Protein AF-A0AAE1NZA9-F1 (afdb_monomer)

Sequence (68 aa):
MGLKHFGEVRRKRRLVARVRCRNIKTECPKVTCEAPVLLPGACCKTCPTNTQADQHLSSTFQHDAMTD

Organism: NCBI:txid1843537

Solvent-accessible surface area (backbone atoms only — not comparable to full-atom values): 5310 Å² total; per-residue (Å²): 142,81,88,77,80,79,73,79,80,77,76,72,80,79,84,76,85,77,90,81,88,77,78,61,78,80,72,44,78,87,78,87,62,95,70,60,42,71,52,91,94,52,94,53,62,40,68,70,80,60,96,81,79,84,79,90,84,87,75,81,88,73,81,77,74,91,76,136

Secondary structure (DSSP, 8-state):
-----------PPP--PPP----GGGGSPPP-SSS-B--TT-SS-B----TTS--SSS-----PPP--

InterPro domains:
  IPR052278 Chordin-like dorsalizing regulators [PTHR46526] (9-61)

Radius of gyration: 31.34 Å; Cα contacts (8 Å, |Δi|>4): 28; chains: 1; bounding box: 59×38×98 Å

Structure (mmCIF, N/CA/C/O backbone):
data_AF-A0AAE1NZA9-F1
#
_entry.id   AF-A0AAE1NZA9-F1
#
loop_
_atom_site.group_PDB
_atom_site.id
_atom_site.type_symbol
_atom_site.label_atom_id
_atom_site.label_alt_id
_atom_site.label_comp_id
_atom_site.label_asym_id
_atom_site.label_entity_id
_atom_site.label_seq_id
_atom_site.pdbx_PDB_ins_code
_atom_site.Cartn_x
_atom_site.Cartn_y
_atom_site.Cartn_z
_atom_site.occupancy
_atom_site.B_iso_or_equiv
_atom_site.auth_seq_id
_atom_site.auth_comp_id
_atom_site.auth_asym_id
_atom_site.auth_atom_id
_atom_site.pdbx_PDB_model_num
ATOM 1 N N . MET A 1 1 ? 43.379 -0.772 -54.168 1.00 41.84 1 MET A N 1
ATOM 2 C CA . MET A 1 1 ? 42.944 -1.914 -53.335 1.00 41.84 1 MET A CA 1
ATOM 3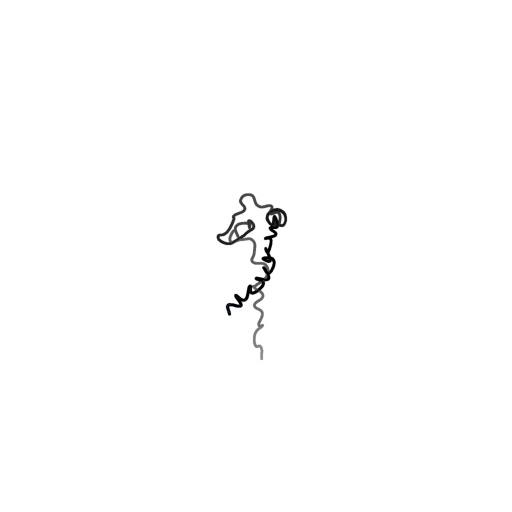 C C . MET A 1 1 ? 42.299 -1.340 -52.084 1.00 41.84 1 MET A C 1
ATOM 5 O O . MET A 1 1 ? 42.987 -0.680 -51.323 1.00 41.84 1 MET A O 1
ATOM 9 N N . GLY A 1 2 ? 40.984 -1.465 -51.920 1.00 51.06 2 GLY A N 1
ATOM 10 C CA . GLY A 1 2 ? 40.275 -0.841 -50.799 1.00 51.06 2 GLY A CA 1
ATOM 11 C C . GLY A 1 2 ? 38.978 -1.576 -50.504 1.00 51.06 2 GLY A C 1
ATOM 12 O O . GLY A 1 2 ? 37.909 -1.120 -50.892 1.00 51.06 2 GLY A O 1
ATOM 13 N N . LEU A 1 3 ? 39.079 -2.735 -49.854 1.00 60.25 3 LEU A N 1
ATOM 14 C CA . LEU A 1 3 ? 37.928 -3.487 -49.357 1.00 60.25 3 LEU A CA 1
ATOM 15 C C . LEU A 1 3 ? 37.444 -2.820 -48.065 1.00 60.25 3 LEU A C 1
ATOM 17 O O . LEU A 1 3 ? 37.941 -3.104 -46.977 1.00 60.25 3 LEU A O 1
ATOM 21 N N . LYS A 1 4 ? 36.494 -1.887 -48.176 1.00 59.09 4 LYS A N 1
ATOM 22 C CA . LYS A 1 4 ? 35.782 -1.385 -46.997 1.00 59.09 4 LYS A CA 1
ATOM 23 C C . LYS A 1 4 ? 34.795 -2.465 -46.557 1.00 59.09 4 LYS A C 1
ATOM 25 O O . LYS A 1 4 ? 33.775 -2.678 -47.206 1.00 59.09 4 LYS A O 1
ATOM 30 N N . HIS A 1 5 ? 35.130 -3.170 -45.479 1.00 62.12 5 HIS A N 1
ATOM 31 C CA . HIS A 1 5 ? 34.237 -4.117 -44.821 1.00 62.12 5 HIS A CA 1
ATOM 32 C C . HIS A 1 5 ? 33.004 -3.374 -44.290 1.00 62.12 5 HIS A C 1
ATOM 34 O O . HIS A 1 5 ? 33.050 -2.734 -43.240 1.00 62.12 5 HIS A O 1
ATOM 40 N N . PHE A 1 6 ? 31.888 -3.469 -45.010 1.00 59.16 6 PHE A N 1
ATOM 41 C CA . PHE A 1 6 ? 30.569 -3.157 -44.472 1.00 59.16 6 PHE A CA 1
ATOM 42 C C . PHE A 1 6 ? 30.169 -4.295 -43.532 1.00 59.16 6 PHE A C 1
ATOM 44 O O . PHE A 1 6 ? 29.507 -5.249 -43.929 1.00 59.16 6 PHE A O 1
ATOM 51 N N . GLY A 1 7 ? 30.641 -4.226 -42.286 1.00 64.88 7 GLY A N 1
ATOM 52 C CA . GLY A 1 7 ? 30.161 -5.101 -41.223 1.00 64.88 7 GLY A CA 1
ATOM 53 C C . GLY A 1 7 ? 28.658 -4.896 -41.055 1.00 64.88 7 GLY A C 1
ATOM 54 O O . GLY A 1 7 ? 28.210 -3.809 -40.690 1.00 64.88 7 GLY A O 1
ATOM 55 N N . GLU A 1 8 ? 27.880 -5.926 -41.364 1.00 67.19 8 GLU A N 1
ATOM 56 C CA . GLU A 1 8 ? 26.428 -5.920 -41.254 1.00 67.19 8 GLU A CA 1
ATOM 57 C C . GLU A 1 8 ? 26.031 -5.743 -39.780 1.00 67.19 8 GLU A C 1
ATOM 59 O O . GLU A 1 8 ? 26.110 -6.664 -38.963 1.00 67.19 8 GLU A O 1
ATOM 64 N N . VAL A 1 9 ? 25.646 -4.518 -39.403 1.00 69.31 9 VAL A N 1
ATOM 65 C CA . VAL A 1 9 ? 25.178 -4.206 -38.049 1.00 69.31 9 VAL A CA 1
ATOM 66 C C . VAL A 1 9 ? 23.826 -4.882 -37.848 1.00 69.31 9 VAL A C 1
ATOM 68 O O . VAL A 1 9 ? 22.763 -4.315 -38.113 1.00 69.31 9 VAL A O 1
ATOM 71 N N . ARG A 1 10 ? 23.855 -6.120 -37.354 1.00 71.44 10 ARG A N 1
ATOM 72 C CA . ARG A 1 10 ? 22.664 -6.876 -36.968 1.00 71.44 10 ARG A CA 1
ATOM 73 C C . ARG A 1 10 ? 22.028 -6.214 -35.742 1.00 71.44 10 ARG A C 1
ATOM 75 O O . ARG A 1 10 ? 22.361 -6.526 -34.598 1.00 71.44 10 ARG A O 1
ATOM 82 N N . ARG A 1 11 ? 21.108 -5.273 -35.978 1.00 71.38 11 ARG A N 1
ATOM 83 C CA . ARG A 1 11 ? 20.313 -4.601 -34.938 1.00 71.38 11 ARG A CA 1
ATOM 84 C C . ARG A 1 11 ? 19.463 -5.640 -34.200 1.00 71.38 11 ARG A C 1
ATOM 86 O O . ARG A 1 11 ? 18.391 -6.026 -34.663 1.00 71.38 11 ARG A O 1
ATOM 93 N N . LYS A 1 12 ? 19.940 -6.121 -33.047 1.00 75.00 12 LYS A N 1
ATOM 94 C CA . LYS A 1 12 ? 19.128 -6.934 -32.130 1.00 75.00 12 LYS A CA 1
ATOM 95 C C . LYS A 1 12 ? 17.908 -6.105 -31.719 1.00 75.00 12 LYS A C 1
ATOM 97 O O . LYS A 1 12 ? 18.056 -4.969 -31.272 1.00 75.00 12 LYS A O 1
ATOM 102 N N . ARG A 1 13 ? 16.702 -6.659 -31.893 1.00 75.19 13 ARG A N 1
ATOM 103 C CA . ARG A 1 13 ? 15.459 -6.015 -31.442 1.00 75.19 13 ARG A CA 1
ATOM 104 C C . ARG A 1 13 ? 15.584 -5.740 -29.942 1.00 75.19 13 ARG A C 1
ATOM 106 O O . ARG A 1 13 ? 15.874 -6.657 -29.176 1.00 75.19 13 ARG A O 1
ATOM 113 N N . ARG A 1 14 ? 15.391 -4.485 -29.529 1.00 80.56 14 ARG A N 1
ATOM 114 C CA . ARG A 1 14 ? 15.389 -4.103 -28.112 1.00 80.56 14 ARG A CA 1
ATOM 115 C C . ARG A 1 14 ? 14.220 -4.815 -27.435 1.00 80.56 14 ARG A C 1
ATOM 117 O O . ARG A 1 14 ? 13.070 -4.561 -27.781 1.00 80.56 14 ARG A O 1
ATOM 124 N N . LEU A 1 15 ? 14.510 -5.704 -26.488 1.00 80.19 15 LEU A N 1
ATOM 125 C CA . LEU A 1 15 ? 13.478 -6.273 -25.629 1.00 80.19 15 LEU A CA 1
ATOM 126 C C . LEU A 1 15 ? 12.956 -5.153 -24.722 1.00 80.19 15 LEU A C 1
ATOM 128 O O . LEU A 1 15 ? 13.677 -4.655 -23.861 1.00 80.19 15 LEU A O 1
ATOM 132 N N . VAL A 1 16 ? 11.720 -4.717 -24.960 1.00 81.75 16 VAL A N 1
ATOM 133 C CA . VAL A 1 16 ? 11.026 -3.750 -24.106 1.00 81.75 16 VAL A CA 1
ATOM 134 C C . VAL A 1 16 ? 10.169 -4.543 -23.129 1.00 81.75 16 VAL A C 1
ATOM 136 O O . VAL A 1 16 ? 9.117 -5.065 -23.502 1.00 81.75 16 VAL A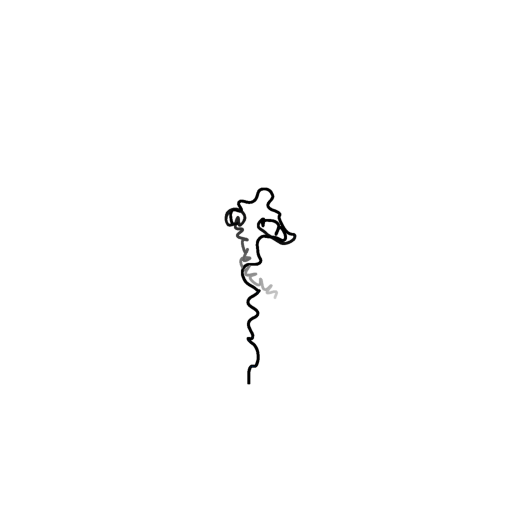 O 1
ATOM 139 N N . ALA A 1 17 ? 10.626 -4.658 -21.884 1.00 84.69 17 ALA A N 1
ATOM 140 C CA . ALA A 1 17 ? 9.796 -5.192 -20.814 1.00 84.69 17 ALA A CA 1
ATOM 141 C C . ALA A 1 17 ? 8.638 -4.219 -20.542 1.00 84.69 17 ALA A C 1
ATOM 143 O O . ALA A 1 17 ? 8.842 -3.008 -20.449 1.00 84.69 17 ALA A O 1
ATOM 144 N N . ARG A 1 18 ? 7.414 -4.746 -20.438 1.00 89.44 18 ARG A N 1
ATOM 145 C CA . ARG A 1 18 ? 6.228 -3.963 -20.070 1.00 89.44 18 ARG A CA 1
ATOM 146 C C . ARG A 1 18 ? 5.919 -4.183 -18.597 1.00 89.44 18 ARG A C 1
ATOM 148 O O . ARG A 1 18 ? 5.771 -5.326 -18.170 1.00 89.44 18 ARG A O 1
ATOM 155 N N . VAL A 1 19 ? 5.768 -3.095 -17.847 1.00 93.56 19 VAL A N 1
ATOM 156 C CA . VAL A 1 19 ? 5.266 -3.150 -16.470 1.00 93.56 19 VAL A CA 1
ATOM 157 C C . VAL A 1 19 ? 3.785 -3.531 -16.501 1.00 93.56 19 VAL A C 1
ATOM 159 O O . VAL A 1 19 ? 3.012 -2.970 -17.278 1.00 93.56 19 VAL A O 1
ATOM 162 N N . ARG A 1 20 ? 3.388 -4.495 -15.665 1.00 92.12 20 ARG A N 1
ATOM 163 C CA . ARG A 1 20 ? 1.984 -4.861 -15.441 1.00 92.12 20 ARG A CA 1
ATOM 164 C C . ARG A 1 20 ? 1.601 -4.499 -14.010 1.00 92.12 20 ARG A C 1
ATOM 166 O O . ARG A 1 20 ? 1.985 -5.202 -13.082 1.00 92.12 20 ARG A O 1
ATOM 173 N N . CYS A 1 21 ? 0.851 -3.416 -13.837 1.00 92.94 21 CYS A N 1
ATOM 174 C CA . CYS A 1 21 ? 0.312 -3.030 -12.534 1.00 92.94 21 CYS A CA 1
ATOM 175 C C . CYS A 1 21 ? -0.984 -3.797 -12.236 1.00 92.94 21 CYS A C 1
ATOM 177 O O . CYS A 1 21 ? -1.746 -4.116 -13.151 1.00 92.94 21 CYS A O 1
ATOM 179 N N . ARG A 1 22 ? -1.250 -4.059 -10.954 1.00 92.56 22 ARG A N 1
ATOM 180 C CA . ARG A 1 22 ? -2.532 -4.585 -10.458 1.00 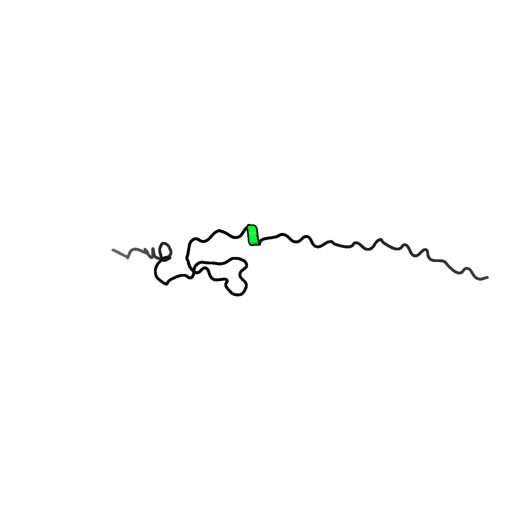92.56 22 ARG A CA 1
ATOM 181 C C . ARG A 1 22 ? -3.136 -3.594 -9.466 1.00 92.56 22 ARG A C 1
ATOM 183 O O . ARG A 1 22 ? -2.398 -2.933 -8.737 1.00 92.56 22 ARG A O 1
ATOM 190 N N . ASN A 1 23 ? -4.464 -3.475 -9.448 1.00 91.44 23 ASN A N 1
ATOM 191 C CA . ASN A 1 23 ? -5.159 -2.611 -8.496 1.00 91.44 23 ASN A CA 1
ATOM 192 C C . ASN A 1 23 ? -5.387 -3.348 -7.171 1.00 91.44 23 ASN A C 1
ATOM 194 O O . ASN A 1 23 ? -6.449 -3.905 -6.938 1.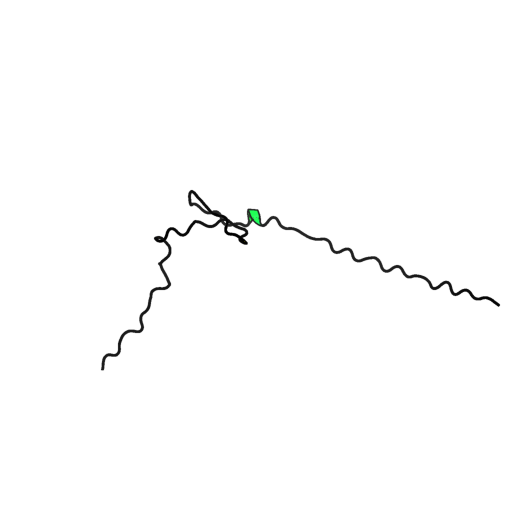00 91.44 23 ASN A O 1
ATOM 198 N N . ILE A 1 24 ? -4.391 -3.321 -6.290 1.00 90.56 24 ILE A N 1
ATOM 199 C CA . ILE A 1 24 ? -4.442 -4.029 -5.001 1.00 90.56 24 ILE A CA 1
ATOM 200 C C . ILE A 1 24 ? -5.435 -3.420 -3.998 1.00 90.56 24 ILE A C 1
ATOM 202 O O . ILE A 1 24 ? -5.787 -4.061 -3.015 1.00 90.56 24 ILE A O 1
ATOM 206 N N . LYS A 1 25 ? -5.946 -2.201 -4.242 1.00 88.69 25 LYS A N 1
ATOM 207 C CA . LYS A 1 25 ? -6.918 -1.560 -3.336 1.00 88.69 25 LYS A CA 1
ATOM 208 C C . LYS A 1 25 ? -8.225 -2.347 -3.240 1.00 88.69 25 LYS A C 1
ATOM 210 O O . LYS A 1 25 ? -8.875 -2.298 -2.203 1.00 88.69 25 LYS A O 1
ATOM 215 N N . THR A 1 26 ? -8.606 -3.060 -4.303 1.00 90.69 26 THR A N 1
ATOM 216 C CA . THR A 1 26 ? -9.816 -3.900 -4.322 1.00 90.69 26 THR A CA 1
ATOM 217 C C . THR A 1 26 ? -9.628 -5.229 -3.600 1.00 90.69 26 THR A C 1
ATOM 219 O O . THR A 1 26 ? -10.610 -5.895 -3.302 1.00 90.69 26 THR A O 1
ATOM 222 N N . GLU A 1 27 ? -8.381 -5.614 -3.330 1.00 92.44 27 GLU A N 1
ATOM 223 C CA . GLU A 1 27 ? -8.023 -6.833 -2.598 1.00 92.44 27 GLU A CA 1
ATOM 224 C C . GLU A 1 27 ? -7.879 -6.567 -1.091 1.00 92.44 27 GLU A C 1
ATOM 226 O O . GLU A 1 27 ? -7.737 -7.501 -0.305 1.00 92.44 27 GLU A O 1
ATOM 231 N N . CYS A 1 28 ? -7.928 -5.297 -0.667 1.00 92.56 28 CYS A N 1
ATOM 232 C CA . CYS A 1 28 ? -7.874 -4.954 0.745 1.00 92.56 28 CYS A CA 1
ATOM 233 C C . CYS A 1 28 ? -9.089 -5.520 1.502 1.00 92.56 28 CYS A C 1
ATOM 235 O O . CYS A 1 28 ? -10.224 -5.410 1.025 1.00 92.56 28 CYS A O 1
ATOM 237 N N . PRO A 1 29 ? -8.883 -6.058 2.716 1.00 91.44 29 PRO A N 1
ATOM 238 C CA . PRO A 1 29 ? -9.973 -6.554 3.542 1.00 91.44 29 PRO A CA 1
ATOM 239 C C . PRO A 1 29 ? -10.899 -5.410 3.966 1.00 91.44 29 PRO A C 1
ATOM 241 O O . PRO A 1 29 ? -10.457 -4.296 4.265 1.00 91.44 29 PRO A O 1
ATOM 244 N N . LYS A 1 30 ? -12.205 -5.691 4.015 1.00 90.06 30 LYS A N 1
ATOM 245 C CA . LYS A 1 30 ? -13.196 -4.737 4.514 1.00 90.06 30 LYS A CA 1
ATOM 246 C C . LYS A 1 30 ? -13.171 -4.733 6.041 1.00 90.06 30 LYS A C 1
ATOM 248 O O . LYS A 1 30 ? -13.431 -5.751 6.670 1.00 90.06 30 LYS A O 1
ATOM 253 N N . VAL A 1 31 ? -12.893 -3.571 6.616 1.00 90.12 31 VAL A N 1
ATOM 254 C CA . VAL A 1 31 ? -12.937 -3.323 8.062 1.00 90.12 31 VAL A CA 1
ATOM 255 C C . VAL A 1 31 ? -14.274 -2.691 8.452 1.00 90.12 31 VAL A C 1
ATOM 257 O O . VAL A 1 31 ? -14.874 -1.970 7.653 1.00 90.12 31 VAL A O 1
ATOM 260 N N . THR A 1 32 ? -14.757 -2.985 9.659 1.00 88.94 32 THR A N 1
ATOM 261 C CA . THR A 1 32 ? -16.081 -2.561 10.160 1.00 88.94 32 THR A CA 1
ATOM 262 C C . THR A 1 32 ? -16.025 -1.442 11.203 1.00 88.94 32 THR A C 1
ATOM 264 O O . THR A 1 32 ? -17.069 -0.916 11.570 1.00 88.94 32 THR A O 1
ATOM 267 N N . CYS A 1 33 ? -14.835 -1.066 11.680 1.00 89.44 33 CYS A N 1
ATOM 268 C CA . CYS A 1 33 ? -14.663 0.012 12.653 1.00 89.44 33 CYS A CA 1
ATOM 269 C C . CYS A 1 33 ? -14.924 1.399 12.040 1.00 89.44 33 CYS A C 1
ATOM 271 O O . CYS A 1 33 ? -14.736 1.616 10.844 1.00 89.44 33 CYS A O 1
ATOM 273 N N . GLU A 1 34 ? -15.323 2.348 12.887 1.00 88.44 34 GLU A N 1
ATOM 274 C CA . GLU A 1 34 ? -15.734 3.703 12.493 1.00 88.44 34 GLU A CA 1
ATOM 275 C C . GLU A 1 34 ? -14.577 4.548 11.928 1.00 88.44 34 GLU A C 1
ATOM 277 O O . GLU A 1 34 ? -14.757 5.294 10.966 1.00 88.44 34 GLU A O 1
ATOM 282 N N . ALA A 1 35 ? -13.366 4.379 12.471 1.00 90.00 35 ALA A N 1
ATOM 283 C CA . ALA A 1 35 ? -12.186 5.162 12.104 1.00 90.00 35 ALA A CA 1
ATOM 284 C C . ALA A 1 35 ? -10.979 4.275 11.731 1.00 90.00 35 ALA A C 1
ATOM 286 O O . ALA A 1 35 ? -10.028 4.157 12.505 1.00 90.00 35 ALA A O 1
ATOM 287 N N . PRO A 1 36 ? -10.979 3.632 10.549 1.00 92.19 36 PRO A N 1
ATOM 288 C CA . PRO A 1 36 ? -9.855 2.821 10.098 1.00 92.19 36 PRO A CA 1
ATOM 289 C C . PRO A 1 36 ? -8.676 3.699 9.650 1.00 92.19 36 PRO A C 1
ATOM 291 O O . PRO A 1 36 ? -8.840 4.640 8.864 1.00 92.19 36 PRO A O 1
ATOM 294 N N . VAL A 1 37 ? -7.470 3.35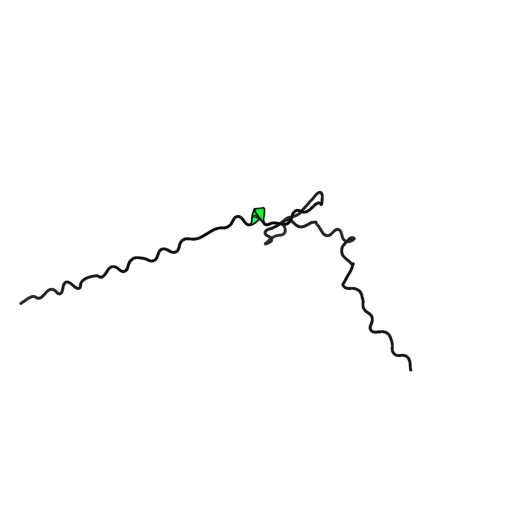8 10.103 1.00 93.56 37 VAL A N 1
ATOM 295 C CA . VAL A 1 37 ? -6.242 4.151 9.928 1.00 93.56 37 VAL A CA 1
ATOM 296 C C . VAL A 1 37 ? -5.308 3.476 8.920 1.00 93.56 37 VAL A C 1
ATOM 298 O O . VAL A 1 37 ? -5.197 2.254 8.888 1.00 93.56 37 VAL A O 1
ATOM 301 N N . LEU A 1 38 ? -4.632 4.262 8.073 1.00 92.50 38 LEU A N 1
ATOM 302 C CA . LEU A 1 38 ? -3.578 3.769 7.181 1.00 92.50 38 LEU A CA 1
ATOM 303 C C . LEU A 1 38 ? -2.212 4.018 7.824 1.00 92.50 38 LEU A C 1
ATOM 305 O O . LEU A 1 38 ? -1.816 5.169 8.000 1.00 92.50 38 LEU A O 1
ATOM 309 N N . LEU A 1 39 ? -1.500 2.947 8.169 1.00 90.75 39 LEU A N 1
ATOM 310 C CA . LEU A 1 39 ? -0.169 3.051 8.763 1.00 90.75 39 LEU A CA 1
ATOM 311 C C . LEU A 1 39 ? 0.889 3.424 7.706 1.00 90.75 39 LEU A C 1
ATOM 313 O O . LEU A 1 39 ? 0.765 3.019 6.546 1.00 90.75 39 LEU A O 1
ATOM 317 N N . PRO A 1 40 ? 1.956 4.156 8.077 1.00 96.00 40 PRO A N 1
ATOM 318 C CA . PRO A 1 40 ? 3.074 4.420 7.176 1.00 96.00 40 PRO A CA 1
ATOM 319 C C . PRO A 1 40 ? 3.668 3.116 6.628 1.00 96.00 40 PRO A C 1
ATOM 321 O O . PRO A 1 40 ? 3.987 2.204 7.384 1.00 96.00 40 PRO A O 1
ATOM 324 N N . GLY A 1 41 ? 3.798 3.016 5.304 1.00 93.44 41 GLY A N 1
ATOM 325 C CA . GLY A 1 41 ? 4.299 1.809 4.633 1.00 93.44 41 GLY A CA 1
ATOM 326 C C . GLY A 1 41 ? 3.274 0.679 4.464 1.00 93.44 41 GLY A C 1
ATOM 327 O O . GLY A 1 41 ? 3.573 -0.295 3.776 1.00 93.44 41 GLY A O 1
ATOM 328 N N . ALA A 1 42 ? 2.063 0.801 5.017 1.00 91.81 42 ALA A N 1
ATOM 329 C CA . ALA A 1 42 ? 0.985 -0.156 4.790 1.00 91.81 42 ALA A CA 1
ATOM 330 C C . ALA A 1 42 ? 0.181 0.183 3.524 1.00 91.81 42 ALA A C 1
ATOM 332 O O . ALA A 1 42 ? -0.008 1.346 3.168 1.00 91.81 42 ALA A O 1
ATOM 333 N N . CYS A 1 43 ? -0.332 -0.852 2.852 1.00 93.06 43 CYS A N 1
ATOM 334 C CA . CYS A 1 43 ? -1.217 -0.686 1.696 1.00 93.06 43 CYS A CA 1
ATOM 335 C C . CYS A 1 43 ? -2.690 -0.507 2.100 1.00 93.06 43 CYS A C 1
ATOM 337 O O . CYS A 1 43 ? -3.414 0.282 1.491 1.00 93.06 43 CYS A O 1
ATOM 339 N N . CYS A 1 44 ? -3.145 -1.263 3.100 1.00 94.44 44 CYS A N 1
ATOM 340 C CA . CYS A 1 44 ? -4.545 -1.314 3.513 1.00 94.44 44 CYS A CA 1
ATOM 341 C C . CYS A 1 44 ? -4.737 -0.649 4.878 1.00 94.44 44 CYS A C 1
ATOM 343 O O . CYS A 1 44 ? -3.809 -0.579 5.684 1.00 94.44 44 CYS A O 1
ATOM 345 N N . LYS A 1 45 ? -5.957 -0.164 5.133 1.00 92.81 45 LYS A N 1
ATOM 346 C CA . LYS A 1 45 ? -6.321 0.404 6.433 1.00 92.81 45 LYS A CA 1
ATOM 347 C C . LYS A 1 45 ? -6.526 -0.702 7.466 1.00 92.81 45 LYS A C 1
ATOM 349 O O . LYS A 1 45 ? -7.073 -1.753 7.137 1.00 92.81 45 LYS A O 1
ATOM 354 N N . THR A 1 46 ? -6.161 -0.428 8.709 1.00 91.62 46 THR A N 1
ATOM 355 C CA . THR A 1 46 ? -6.387 -1.302 9.863 1.00 91.62 46 THR A CA 1
ATOM 356 C C . THR A 1 46 ? -7.236 -0.578 10.899 1.00 91.62 46 THR A C 1
ATOM 358 O O . THR A 1 46 ? -7.273 0.654 10.939 1.00 91.62 46 THR A O 1
ATOM 361 N N . CYS A 1 47 ? -7.954 -1.329 11.734 1.00 90.12 47 CYS A N 1
ATOM 362 C CA . CYS A 1 47 ? -8.583 -0.715 12.895 1.00 90.12 47 CYS A CA 1
ATOM 363 C C . CYS A 1 47 ? -7.485 -0.309 13.885 1.00 90.12 47 CYS A C 1
ATOM 365 O O . CYS A 1 47 ? -6.526 -1.065 14.064 1.00 90.12 47 CYS A O 1
ATOM 367 N N . PRO A 1 48 ? -7.580 0.882 14.493 1.00 83.81 48 PRO A N 1
ATOM 368 C CA . PRO A 1 48 ? -6.702 1.227 15.593 1.00 83.81 48 PRO A CA 1
ATOM 369 C C . PRO A 1 48 ? -6.931 0.195 16.695 1.00 83.81 48 PRO A C 1
ATOM 371 O O . PRO A 1 48 ? -8.070 -0.050 17.096 1.00 83.81 48 PRO A O 1
ATOM 374 N N . THR A 1 49 ? -5.860 -0.445 17.153 1.00 71.50 49 THR A N 1
ATOM 375 C CA . THR A 1 49 ? -5.891 -1.282 18.346 1.00 71.50 49 THR A CA 1
ATOM 376 C C . THR A 1 49 ? -6.170 -0.354 19.520 1.00 71.50 49 THR A C 1
ATOM 378 O O . THR A 1 49 ? -5.262 0.198 20.138 1.00 71.50 49 THR A O 1
ATOM 381 N N . ASN A 1 50 ? -7.454 -0.145 19.817 1.00 57.56 50 ASN A N 1
ATOM 382 C CA . ASN A 1 50 ? -7.852 0.243 21.157 1.00 57.56 50 ASN A CA 1
ATOM 383 C C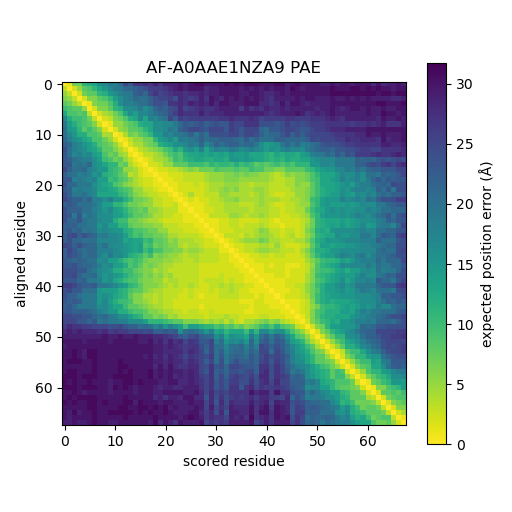 . ASN A 1 50 ? -7.199 -0.794 22.064 1.00 57.56 50 ASN A C 1
ATOM 385 O O . ASN A 1 50 ? -7.312 -1.995 21.815 1.00 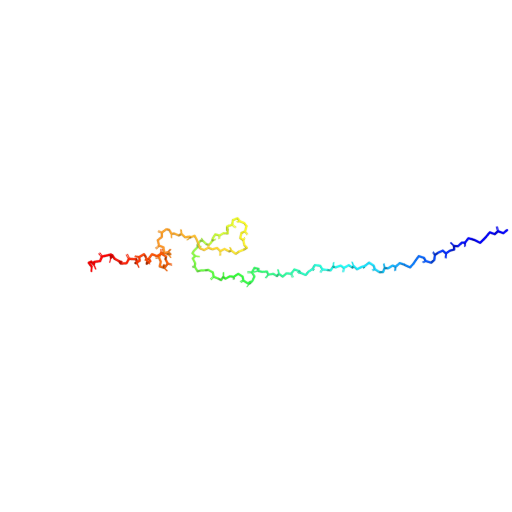57.56 50 ASN A O 1
ATOM 389 N N . THR A 1 51 ? -6.489 -0.348 23.083 1.00 54.69 51 THR A N 1
ATOM 390 C CA . THR A 1 51 ? -5.775 -1.147 24.083 1.00 54.69 51 THR A CA 1
ATOM 391 C C . THR A 1 51 ? -6.678 -2.098 24.898 1.00 54.69 51 THR A C 1
ATOM 393 O O . THR A 1 51 ? -6.358 -2.413 26.036 1.00 54.69 51 THR A O 1
ATOM 396 N N . GLN A 1 52 ? -7.809 -2.572 24.359 1.00 52.94 52 GLN A N 1
ATOM 397 C CA . GLN A 1 52 ? -8.808 -3.392 25.046 1.00 52.94 52 GLN A CA 1
ATOM 398 C C . GLN A 1 52 ? -9.541 -4.437 24.180 1.00 52.94 52 GLN A C 1
ATOM 400 O O . GLN A 1 52 ? -10.566 -4.945 24.625 1.00 52.94 52 GLN A O 1
ATOM 405 N N . ALA A 1 53 ? -9.071 -4.812 22.985 1.00 53.19 53 ALA A N 1
ATOM 406 C CA . ALA A 1 53 ? -9.748 -5.898 22.258 1.00 53.19 53 ALA A CA 1
ATOM 407 C C . ALA A 1 53 ? -8.856 -6.729 21.330 1.00 53.19 53 ALA A C 1
ATOM 409 O O . ALA 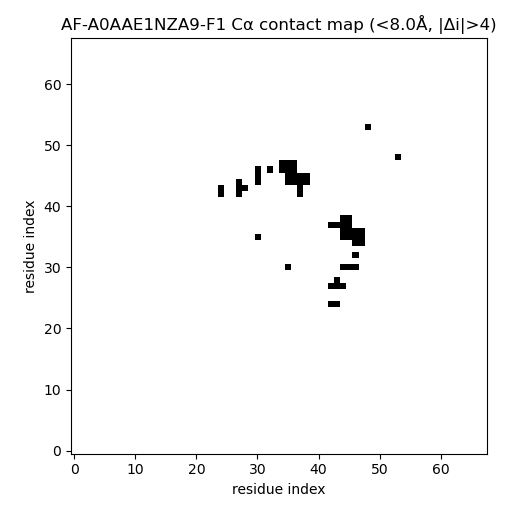A 1 53 ? -9.312 -7.088 20.263 1.00 53.19 53 ALA A O 1
ATOM 410 N N . ASP A 1 54 ? -7.623 -7.047 21.741 1.00 54.09 54 ASP A N 1
ATOM 411 C CA . ASP A 1 54 ? -6.837 -8.1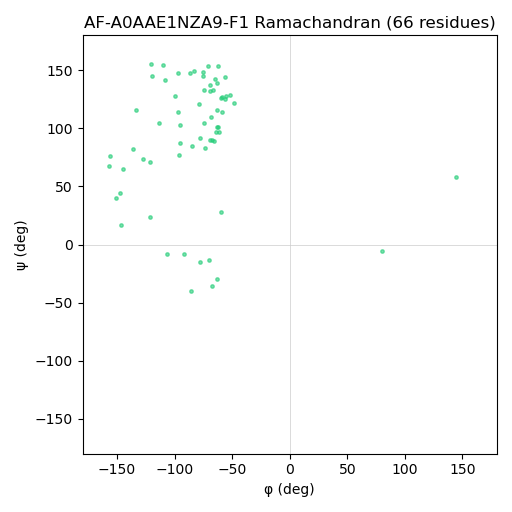58 21.174 1.00 54.09 54 ASP A CA 1
ATOM 412 C C . ASP A 1 54 ? -5.775 -8.620 22.197 1.00 54.09 54 ASP A C 1
ATOM 414 O O . ASP A 1 54 ? -4.574 -8.420 22.035 1.00 54.09 54 ASP A O 1
ATOM 418 N N . GLN A 1 55 ? -6.224 -9.208 23.312 1.00 50.16 55 GLN A N 1
ATOM 419 C CA . GLN A 1 55 ? -5.373 -10.028 24.195 1.00 50.16 55 GLN A CA 1
ATOM 420 C C . GLN A 1 55 ? -5.897 -11.462 24.347 1.00 50.16 55 GLN A C 1
ATOM 422 O O . GLN A 1 55 ? -5.554 -12.159 25.298 1.00 50.16 55 GLN A O 1
ATOM 427 N N . HIS A 1 56 ? -6.682 -11.959 23.392 1.00 60.56 56 HIS A N 1
ATOM 428 C CA . HIS A 1 56 ? -6.982 -13.386 23.337 1.00 60.56 56 HIS A CA 1
ATOM 429 C C . HIS A 1 56 ? -6.037 -14.090 22.357 1.00 60.56 56 HIS A C 1
ATOM 431 O O . HIS A 1 56 ? -6.421 -14.391 21.231 1.00 60.56 56 HIS A O 1
ATOM 437 N N . LEU A 1 57 ? -4.795 -14.307 22.815 1.00 60.16 57 LEU A N 1
ATOM 438 C CA . LEU A 1 57 ? -3.963 -15.511 22.599 1.00 60.16 57 LEU A CA 1
ATOM 439 C C . LEU A 1 57 ? -2.459 -15.206 22.440 1.00 60.16 57 LEU A C 1
ATOM 441 O O . LEU A 1 57 ? -1.816 -15.599 21.472 1.00 60.16 57 LEU A O 1
ATOM 445 N N . SER A 1 58 ? -1.864 -14.570 23.447 1.00 53.50 58 SER A N 1
ATOM 446 C CA . SER A 1 58 ? -0.452 -14.816 23.786 1.00 53.50 58 SER A CA 1
ATOM 447 C C . SER A 1 58 ? -0.220 -14.670 25.293 1.00 53.50 58 SER A C 1
ATOM 449 O O . SER A 1 58 ? 0.720 -14.022 25.741 1.00 53.50 58 SER A O 1
ATOM 451 N N . SER A 1 59 ? -1.130 -15.237 26.086 1.00 59.19 59 SER A N 1
ATOM 452 C CA . SER A 1 59 ? -1.012 -15.353 27.541 1.00 59.19 59 SER A CA 1
ATOM 453 C C . SER A 1 59 ? -1.642 -16.674 27.983 1.00 59.19 59 SER A C 1
ATOM 455 O O . SER A 1 59 ? -2.645 -16.718 28.689 1.00 59.19 59 SER A O 1
ATOM 457 N N . THR A 1 60 ? -1.045 -17.778 27.556 1.00 57.59 60 THR A N 1
ATOM 458 C CA . THR A 1 60 ? -1.095 -19.007 28.349 1.00 57.59 60 THR A CA 1
ATOM 459 C C . THR A 1 60 ? 0.346 -19.386 28.640 1.00 57.59 60 THR A C 1
ATOM 461 O O . THR A 1 60 ? 0.941 -20.279 28.050 1.00 57.59 60 THR A O 1
ATOM 464 N N . PHE A 1 61 ? 0.931 -18.562 29.507 1.00 65.94 61 PHE A N 1
ATOM 465 C CA . PHE A 1 61 ? 2.051 -18.911 30.362 1.00 65.94 61 PHE A CA 1
ATOM 466 C C . PHE A 1 61 ? 1.533 -20.002 31.316 1.00 65.94 61 PHE A C 1
ATOM 468 O O . PHE A 1 61 ? 0.864 -19.693 32.296 1.00 65.94 61 PHE A O 1
ATOM 475 N N . GLN A 1 62 ? 1.778 -21.271 31.001 1.00 58.16 62 GLN A N 1
ATOM 476 C CA . GLN A 1 62 ? 1.612 -22.392 31.932 1.00 58.16 62 GLN A CA 1
ATOM 477 C C . GLN A 1 62 ? 2.820 -23.312 31.779 1.00 58.16 62 GLN A C 1
ATOM 479 O O . GLN A 1 62 ? 2.817 -24.292 31.042 1.00 58.16 62 GLN A O 1
ATOM 484 N N . HIS A 1 63 ? 3.897 -22.932 32.463 1.00 60.25 63 HIS A N 1
ATOM 485 C CA . HIS A 1 63 ? 4.843 -23.902 32.999 1.00 60.25 63 HIS A CA 1
ATOM 486 C C . HIS A 1 63 ? 4.372 -24.101 34.438 1.00 60.25 63 HIS A C 1
ATOM 488 O O . HIS A 1 63 ? 4.723 -23.320 35.325 1.00 60.25 63 HIS A O 1
ATOM 494 N N . ASP A 1 64 ? 3.444 -25.037 34.623 1.00 61.53 64 ASP A N 1
ATOM 495 C CA . ASP A 1 64 ? 2.998 -25.432 35.950 1.00 61.53 64 ASP A CA 1
ATOM 496 C C . ASP A 1 64 ? 4.194 -25.886 36.794 1.00 61.53 64 ASP A C 1
ATOM 498 O O . ASP A 1 64 ? 5.192 -26.422 36.305 1.00 61.53 64 ASP A O 1
ATOM 502 N N . ALA A 1 65 ? 4.082 -25.551 38.071 1.00 62.72 65 ALA A N 1
ATOM 503 C CA . ALA A 1 65 ? 5.115 -25.593 39.077 1.00 62.72 65 ALA A CA 1
ATOM 504 C C . ALA A 1 65 ? 5.663 -27.001 39.346 1.00 62.72 65 ALA A C 1
ATOM 506 O O . ALA A 1 65 ? 4.969 -28.009 39.237 1.00 62.72 65 ALA A O 1
ATOM 507 N N . MET A 1 66 ? 6.916 -27.019 39.804 1.00 68.44 66 MET A N 1
ATOM 508 C CA . MET A 1 66 ? 7.465 -28.070 40.654 1.00 68.44 66 MET A CA 1
ATOM 509 C C . MET A 1 66 ? 6.509 -28.358 41.818 1.00 68.44 66 MET A C 1
ATOM 511 O O . MET A 1 66 ? 6.256 -27.476 42.638 1.00 68.44 66 MET A O 1
ATOM 515 N N . THR A 1 67 ? 6.065 -29.603 41.933 1.00 67.69 67 THR A N 1
ATOM 516 C CA . THR A 1 67 ? 5.690 -30.201 43.218 1.00 67.69 67 THR A CA 1
ATOM 517 C C . THR A 1 67 ? 6.311 -31.592 43.302 1.00 67.69 67 THR A C 1
ATOM 519 O O . THR A 1 67 ? 5.971 -32.435 42.479 1.00 67.69 67 THR A O 1
ATOM 522 N N . ASP A 1 68 ? 7.221 -31.710 44.278 1.00 51.75 68 ASP A N 1
ATOM 523 C CA . ASP A 1 68 ? 7.867 -32.876 44.924 1.00 51.75 68 ASP A CA 1
ATOM 524 C C . ASP A 1 68 ? 8.339 -34.055 44.049 1.00 51.75 68 ASP A C 1
ATOM 526 O O . ASP A 1 68 ? 7.518 -34.922 43.675 1.00 51.75 68 ASP A O 1
#

pLDDT: mean 76.0, std 15.85, range [41.84, 96.0]

Foldseek 3Di:
DDPPDPPPPPPDPDDDDDDDDDDCQVVADDDDDPDFDADVPRDHTDDPPPVPPPPPDDPPPDPDDDDD

Mean predicted aligned error: 16.24 Å